Protein AF-X1PE22-F1 (afdb_monomer_lite)

Organism: NCBI:txid412755

Structure (mmCIF, N/CA/C/O backbone):
data_AF-X1PE22-F1
#
_entry.id   AF-X1PE22-F1
#
loop_
_atom_site.group_PDB
_atom_site.id
_atom_site.type_symbol
_atom_site.label_atom_id
_atom_site.label_alt_id
_atom_site.label_comp_id
_atom_site.label_asym_id
_atom_site.label_entity_id
_atom_site.label_seq_id
_atom_site.pdbx_PDB_ins_code
_atom_site.Cartn_x
_atom_site.Cartn_y
_atom_site.Cartn_z
_atom_site.occupancy
_atom_site.B_iso_or_equiv
_atom_site.auth_seq_id
_atom_site.auth_comp_id
_atom_site.auth_asym_id
_atom_site.auth_atom_id
_atom_site.pdbx_PDB_model_num
ATOM 1 N N . MET A 1 1 ? 30.349 13.177 -12.019 1.00 50.56 1 MET A N 1
ATOM 2 C CA . MET A 1 1 ? 28.990 12.703 -11.683 1.00 50.56 1 MET A CA 1
ATOM 3 C C . MET A 1 1 ? 29.128 11.716 -10.545 1.00 50.56 1 MET A C 1
ATOM 5 O O . MET A 1 1 ? 29.929 10.798 -10.673 1.00 50.56 1 MET A O 1
ATOM 9 N N . ASN A 1 2 ? 28.469 11.968 -9.414 1.00 60.25 2 ASN A N 1
ATOM 10 C CA . ASN A 1 2 ? 28.529 11.083 -8.255 1.00 60.25 2 ASN A CA 1
ATOM 11 C C . ASN A 1 2 ? 27.647 9.865 -8.545 1.00 60.25 2 ASN A C 1
ATOM 13 O O . ASN A 1 2 ? 26.452 10.018 -8.782 1.00 60.25 2 ASN A O 1
ATOM 17 N N . SER A 1 3 ? 28.219 8.661 -8.510 1.00 69.38 3 SER A N 1
ATOM 18 C CA . SER A 1 3 ? 27.503 7.403 -8.782 1.00 69.38 3 SER A CA 1
ATOM 19 C C . SER A 1 3 ? 26.269 7.197 -7.895 1.00 69.38 3 SER A C 1
ATOM 21 O O . SER A 1 3 ? 25.375 6.428 -8.243 1.00 69.38 3 SER A O 1
ATOM 23 N N . GLN A 1 4 ? 26.209 7.895 -6.756 1.00 64.31 4 GLN A N 1
ATOM 24 C CA . GLN A 1 4 ? 25.106 7.856 -5.808 1.00 64.31 4 GLN A CA 1
ATO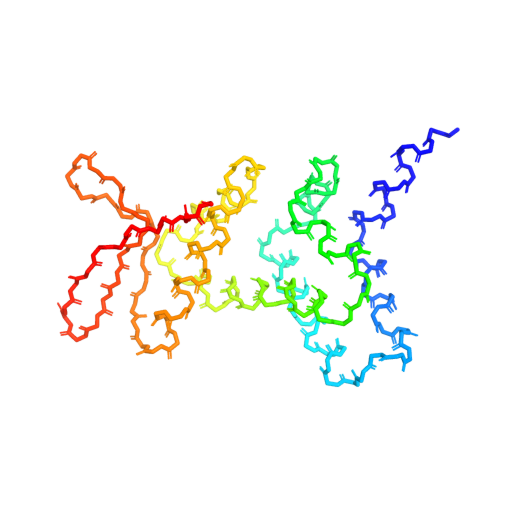M 25 C C . GLN A 1 4 ? 23.836 8.580 -6.299 1.00 64.31 4 GLN A C 1
ATOM 27 O O . GLN A 1 4 ? 22.733 8.158 -5.965 1.00 64.31 4 GLN A O 1
ATOM 32 N N . ASP A 1 5 ? 23.959 9.621 -7.118 1.00 74.00 5 ASP A N 1
ATOM 33 C CA . ASP A 1 5 ? 22.788 10.366 -7.604 1.00 74.00 5 ASP A CA 1
ATOM 34 C C . ASP A 1 5 ? 22.141 9.660 -8.805 1.00 74.00 5 ASP A C 1
ATOM 36 O O . ASP A 1 5 ? 20.918 9.664 -8.970 1.00 74.00 5 ASP A O 1
ATOM 40 N N . ASP A 1 6 ? 22.956 8.960 -9.598 1.00 81.19 6 ASP A N 1
ATOM 41 C CA . ASP A 1 6 ? 22.509 8.255 -10.799 1.00 81.19 6 ASP A CA 1
ATOM 42 C C . ASP A 1 6 ? 21.615 7.049 -10.474 1.00 81.19 6 ASP A C 1
ATOM 44 O O . ASP A 1 6 ? 20.633 6.799 -11.180 1.00 81.19 6 ASP A O 1
ATOM 48 N N . TRP A 1 7 ? 21.887 6.313 -9.384 1.00 82.56 7 TRP A N 1
ATOM 49 C CA . TRP A 1 7 ? 21.026 5.185 -9.007 1.00 82.56 7 TRP A CA 1
ATOM 50 C C . TRP A 1 7 ? 19.695 5.649 -8.415 1.00 82.56 7 TRP A C 1
ATOM 52 O O . TRP A 1 7 ? 18.674 5.059 -8.752 1.00 82.56 7 TRP A O 1
ATOM 62 N N . ILE A 1 8 ? 19.662 6.708 -7.596 1.00 84.88 8 ILE A N 1
ATOM 63 C CA . ILE A 1 8 ? 18.396 7.245 -7.066 1.00 84.88 8 ILE A CA 1
ATOM 64 C C . ILE A 1 8 ? 17.531 7.738 -8.218 1.00 84.88 8 ILE A C 1
ATOM 66 O O . ILE A 1 8 ? 16.338 7.455 -8.251 1.00 84.88 8 ILE A O 1
ATOM 70 N N . LYS A 1 9 ? 18.136 8.425 -9.191 1.00 88.75 9 LYS A N 1
ATOM 71 C CA . LYS A 1 9 ? 17.426 8.902 -10.376 1.00 88.75 9 LYS A CA 1
ATOM 72 C C . LYS A 1 9 ? 16.825 7.751 -11.180 1.00 88.75 9 LYS A C 1
ATOM 74 O O . L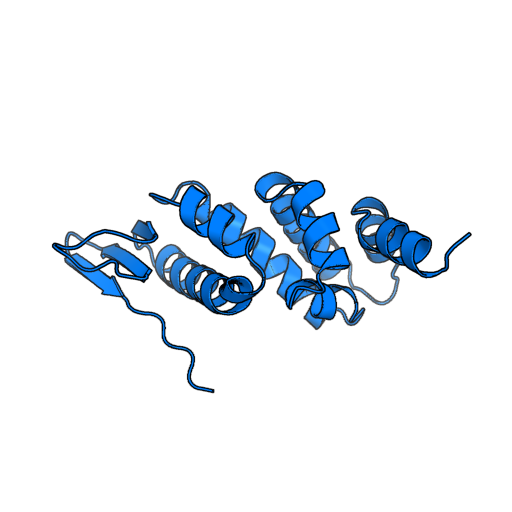YS A 1 9 ? 15.660 7.821 -11.542 1.00 88.75 9 LYS A O 1
ATOM 79 N N . LYS A 1 10 ? 17.597 6.687 -11.423 1.00 92.00 10 LYS A N 1
ATOM 80 C CA . LYS A 1 10 ? 17.130 5.510 -12.167 1.00 92.00 10 LYS A CA 1
ATOM 81 C C . LYS A 1 10 ? 16.051 4.730 -11.409 1.00 92.00 10 LYS A C 1
ATOM 83 O O . LYS A 1 10 ? 15.011 4.411 -11.966 1.00 92.00 10 LYS A O 1
ATOM 88 N N . TRP A 1 11 ? 16.300 4.397 -10.145 1.00 93.25 11 TRP A N 1
ATOM 89 C CA . TRP A 1 11 ? 15.402 3.553 -9.352 1.00 93.25 11 TRP A CA 1
ATOM 90 C C . TRP A 1 11 ? 14.184 4.307 -8.816 1.00 93.25 11 TRP A C 1
ATOM 92 O O . TRP A 1 11 ? 13.153 3.683 -8.586 1.00 93.25 11 TRP A O 1
ATOM 102 N N . GLY A 1 12 ? 14.288 5.623 -8.632 1.00 94.62 12 GLY A N 1
ATOM 103 C CA . GLY A 1 12 ? 13.203 6.520 -8.232 1.00 94.62 12 GLY A CA 1
ATOM 104 C C . GLY A 1 12 ? 12.286 6.947 -9.377 1.00 94.62 12 GLY A C 1
ATOM 105 O O . GLY A 1 12 ? 11.356 7.716 -9.139 1.00 94.62 12 GLY A O 1
ATOM 106 N N . ASP A 1 13 ? 12.535 6.471 -10.597 1.00 95.50 13 ASP A N 1
ATOM 107 C CA . ASP A 1 13 ? 11.679 6.704 -11.755 1.00 95.50 13 ASP A CA 1
ATOM 108 C C . ASP A 1 13 ? 10.689 5.545 -11.932 1.00 95.50 13 ASP A C 1
ATOM 110 O O . ASP A 1 13 ? 11.081 4.390 -12.104 1.00 95.50 13 ASP A O 1
ATOM 114 N N . TRP A 1 14 ? 9.392 5.849 -11.881 1.00 95.88 14 TRP A N 1
ATOM 115 C CA . TRP A 1 14 ? 8.341 4.863 -12.122 1.00 95.88 14 TRP A CA 1
ATOM 116 C C . TRP A 1 14 ? 8.337 4.354 -13.563 1.00 95.88 14 TRP A C 1
ATOM 118 O O . TRP A 1 14 ? 8.059 3.173 -13.776 1.00 95.88 14 TRP A O 1
ATOM 128 N N . GLU A 1 15 ? 8.678 5.197 -14.542 1.00 96.88 15 GLU A N 1
ATOM 129 C CA . GLU A 1 15 ? 8.669 4.791 -15.951 1.00 96.88 15 GLU A CA 1
ATOM 130 C C . GLU A 1 15 ? 9.721 3.717 -16.221 1.00 96.88 15 GLU A C 1
ATOM 132 O O . GLU A 1 15 ? 9.424 2.730 -16.893 1.00 96.88 15 GLU A O 1
ATOM 137 N N . TYR A 1 16 ? 10.892 3.819 -15.582 1.00 95.56 16 TYR A N 1
ATOM 138 C CA . TYR A 1 16 ? 11.908 2.766 -15.619 1.00 95.56 16 TYR A CA 1
ATOM 139 C C . TYR A 1 16 ? 11.348 1.404 -15.174 1.00 95.56 16 TYR A C 1
ATOM 141 O O . TYR A 1 16 ? 11.605 0.378 -15.809 1.00 95.56 16 TYR A O 1
ATOM 149 N N . HIS A 1 17 ? 10.555 1.373 -14.097 1.00 95.50 17 HIS A N 1
ATOM 150 C CA . HIS A 1 17 ? 9.942 0.131 -13.617 1.00 95.50 17 HIS A CA 1
ATOM 151 C C . HIS A 1 17 ? 8.882 -0.393 -14.575 1.00 95.50 17 HIS A C 1
ATOM 153 O O . HIS A 1 17 ? 8.878 -1.586 -14.876 1.00 95.50 17 HIS A O 1
ATOM 159 N N . PHE A 1 18 ? 8.015 0.484 -15.080 1.00 97.44 18 PHE A N 1
ATOM 160 C CA . PHE A 1 18 ? 6.969 0.100 -16.023 1.00 97.44 18 PHE A CA 1
ATOM 161 C C . PHE A 1 18 ? 7.540 -0.459 -17.327 1.00 97.44 18 PHE A C 1
ATOM 163 O O . PHE A 1 18 ? 7.084 -1.501 -17.795 1.00 97.44 18 PHE A O 1
ATOM 170 N N . GLU A 1 19 ? 8.536 0.203 -17.914 1.00 96.88 19 GLU A N 1
ATOM 171 C CA . GLU A 1 19 ? 9.200 -0.255 -19.136 1.00 96.88 19 GLU A CA 1
ATOM 172 C C . GLU A 1 19 ? 9.899 -1.595 -18.932 1.00 96.88 19 GLU A C 1
ATOM 174 O O . GLU A 1 19 ? 9.757 -2.493 -19.764 1.00 96.88 19 GLU A O 1
ATOM 179 N N . ARG A 1 20 ? 10.587 -1.771 -17.798 1.00 95.69 20 ARG A N 1
ATOM 180 C CA . ARG A 1 20 ? 11.216 -3.048 -17.452 1.00 95.69 20 ARG A CA 1
ATOM 181 C C . ARG A 1 20 ? 10.193 -4.181 -17.391 1.00 95.69 20 ARG A C 1
ATOM 183 O O . ARG A 1 20 ? 10.421 -5.216 -17.994 1.00 95.69 20 ARG A O 1
ATOM 190 N N . ILE A 1 21 ? 9.066 -3.992 -16.701 1.00 96.38 21 ILE A N 1
ATOM 191 C CA . ILE A 1 21 ? 8.026 -5.031 -16.596 1.00 96.38 21 ILE A CA 1
ATOM 192 C C . ILE A 1 21 ? 7.420 -5.347 -17.971 1.00 96.38 21 ILE A C 1
ATOM 194 O O . ILE A 1 21 ? 7.198 -6.509 -18.289 1.00 96.38 21 ILE A O 1
ATOM 198 N N . ARG A 1 22 ? 7.178 -4.330 -18.811 1.00 96.38 22 ARG A N 1
ATOM 199 C CA . ARG A 1 22 ? 6.614 -4.511 -20.163 1.00 96.38 22 ARG A CA 1
ATOM 200 C C . ARG A 1 22 ? 7.551 -5.243 -21.122 1.00 96.38 22 ARG A C 1
ATOM 202 O O . ARG A 1 22 ? 7.069 -5.854 -22.071 1.00 96.38 22 ARG A O 1
ATOM 209 N N . SER A 1 23 ? 8.859 -5.117 -20.916 1.00 95.56 23 SER A N 1
ATOM 210 C CA . SER A 1 23 ? 9.887 -5.699 -21.783 1.00 95.56 23 SER A CA 1
ATOM 211 C C . SER A 1 23 ? 10.430 -7.038 -21.282 1.00 95.56 23 SER A C 1
ATOM 213 O O . SER A 1 23 ? 11.202 -7.672 -21.996 1.00 95.56 23 SER A O 1
ATOM 215 N N . ASP A 1 24 ? 10.038 -7.489 -20.087 1.00 93.94 24 ASP A N 1
ATOM 216 C CA . ASP A 1 24 ? 10.519 -8.749 -19.521 1.00 93.94 24 ASP A CA 1
ATOM 217 C C . ASP A 1 24 ? 9.745 -9.944 -20.090 1.00 93.94 24 ASP A C 1
ATOM 219 O O . ASP A 1 24 ? 8.632 -10.259 -19.669 1.00 93.94 24 ASP A O 1
ATOM 223 N N . GLU A 1 25 ? 10.364 -10.640 -21.042 1.00 92.50 25 GLU A N 1
ATOM 224 C CA . GLU A 1 25 ? 9.803 -11.835 -21.681 1.00 92.50 25 GLU A CA 1
ATOM 225 C C . GLU A 1 25 ? 9.651 -13.028 -20.716 1.00 92.50 25 GLU A C 1
ATOM 227 O O . GLU A 1 25 ? 8.955 -13.992 -21.040 1.00 92.50 25 GLU A O 1
ATOM 232 N N . ASN A 1 26 ? 10.263 -12.976 -19.524 1.00 92.19 26 ASN A N 1
ATOM 233 C CA . ASN A 1 26 ? 10.160 -14.038 -18.518 1.00 92.19 26 ASN A CA 1
ATOM 234 C C . ASN A 1 26 ? 8.913 -13.911 -17.635 1.00 92.19 26 ASN A C 1
ATOM 236 O O . ASN A 1 26 ? 8.594 -14.840 -16.888 1.00 92.19 26 ASN A O 1
ATOM 240 N N . ILE A 1 27 ? 8.212 -12.776 -17.691 1.00 93.56 27 ILE A N 1
ATOM 241 C CA . ILE A 1 27 ? 6.971 -12.559 -16.949 1.00 93.56 27 ILE A CA 1
ATOM 242 C C . ILE A 1 27 ? 5.807 -12.882 -17.881 1.00 93.56 27 ILE A C 1
ATOM 244 O O . ILE A 1 27 ? 5.705 -12.361 -18.993 1.00 93.56 27 ILE A O 1
ATOM 248 N N . ASN A 1 28 ? 4.895 -13.751 -17.441 1.00 95.25 28 ASN A N 1
ATOM 249 C CA . ASN A 1 28 ? 3.698 -14.009 -18.232 1.00 95.25 28 ASN A CA 1
ATOM 250 C C . ASN A 1 28 ? 2.819 -12.744 -18.303 1.00 95.25 28 ASN A C 1
ATOM 252 O O . ASN A 1 28 ? 2.862 -11.874 -17.435 1.00 95.25 28 ASN A O 1
ATOM 256 N N . ARG A 1 29 ? 1.988 -12.641 -19.344 1.00 95.38 29 ARG A N 1
ATOM 257 C CA . ARG A 1 29 ? 1.193 -11.428 -19.599 1.00 95.38 29 ARG A CA 1
ATOM 258 C C . ARG A 1 29 ? 0.239 -11.067 -18.457 1.00 95.38 29 ARG A C 1
ATOM 260 O O . ARG A 1 29 ? 0.018 -9.883 -18.229 1.00 95.38 29 ARG A O 1
ATOM 267 N N . THR A 1 30 ? -0.319 -12.063 -17.771 1.00 96.44 30 THR A N 1
ATOM 268 C CA . THR A 1 30 ? -1.246 -11.849 -16.653 1.00 96.44 30 THR A CA 1
ATOM 269 C C . THR A 1 30 ? -0.521 -11.224 -15.469 1.00 96.44 30 THR A C 1
ATOM 271 O O . THR A 1 30 ? -0.941 -10.176 -14.991 1.00 96.44 30 THR A O 1
ATOM 274 N N . ASP A 1 31 ? 0.610 -11.801 -15.061 1.00 96.88 31 ASP A N 1
ATOM 275 C CA . ASP A 1 31 ? 1.426 -11.275 -13.966 1.00 96.88 31 ASP A CA 1
ATOM 276 C C . ASP A 1 31 ? 1.988 -9.896 -14.314 1.00 96.88 31 ASP A C 1
ATOM 278 O O . ASP A 1 31 ? 1.976 -8.997 -13.481 1.00 96.88 31 ASP A O 1
ATOM 282 N N . ALA A 1 32 ? 2.438 -9.685 -15.555 1.00 97.69 32 ALA A N 1
ATOM 283 C CA . ALA A 1 32 ? 2.928 -8.380 -15.993 1.00 97.69 32 ALA A CA 1
ATOM 284 C C . ALA A 1 32 ? 1.838 -7.303 -15.870 1.00 97.69 32 ALA A C 1
ATOM 286 O O . ALA A 1 32 ? 2.107 -6.209 -15.374 1.00 97.69 32 ALA A O 1
ATOM 287 N N . GLN A 1 33 ? 0.606 -7.615 -16.281 1.00 98.19 33 GLN A N 1
ATOM 288 C CA . GLN A 1 33 ? -0.528 -6.705 -16.147 1.00 98.19 33 GLN A CA 1
ATOM 289 C C . GLN A 1 33 ? -0.858 -6.429 -14.673 1.00 98.19 33 GLN A C 1
ATOM 291 O O . GLN A 1 33 ? -1.003 -5.268 -14.293 1.00 98.19 33 GLN A O 1
ATOM 296 N N . GLU A 1 34 ? -0.895 -7.473 -13.845 1.00 98.25 34 GLU A N 1
ATOM 297 C CA . GLU A 1 34 ? -1.159 -7.379 -12.407 1.00 98.25 34 GLU A CA 1
ATOM 298 C C . GLU A 1 34 ? -0.128 -6.491 -11.697 1.00 98.25 34 GLU A C 1
ATOM 300 O O . GLU A 1 34 ? -0.484 -5.591 -10.930 1.00 98.25 34 GLU A O 1
ATOM 305 N N . ILE A 1 35 ? 1.158 -6.686 -12.010 1.00 98.31 35 ILE A N 1
ATOM 306 C CA . ILE A 1 35 ? 2.246 -5.876 -11.460 1.00 98.31 35 ILE A CA 1
ATOM 307 C C . ILE A 1 35 ? 2.092 -4.414 -11.884 1.00 98.31 35 ILE A C 1
ATOM 309 O O . ILE A 1 35 ? 2.184 -3.511 -11.050 1.00 98.31 35 ILE A O 1
ATOM 313 N N . LEU A 1 36 ? 1.851 -4.167 -13.175 1.00 98.50 36 LEU A N 1
ATOM 314 C CA . LEU A 1 36 ? 1.697 -2.812 -13.702 1.00 98.50 36 LEU A CA 1
ATOM 315 C C . LEU A 1 36 ? 0.523 -2.079 -13.053 1.00 98.50 36 LEU A C 1
ATOM 317 O O . LEU A 1 36 ? 0.656 -0.897 -12.738 1.00 98.50 36 LEU A O 1
ATOM 321 N N . ASP A 1 37 ? -0.610 -2.744 -12.856 1.00 98.62 37 ASP A N 1
ATOM 322 C CA . ASP A 1 37 ? -1.790 -2.113 -12.268 1.00 98.62 37 ASP A CA 1
ATOM 323 C C . ASP A 1 37 ? -1.595 -1.821 -10.779 1.00 98.62 37 ASP A C 1
ATOM 325 O O . ASP A 1 37 ? -1.882 -0.702 -10.343 1.00 98.62 37 ASP A O 1
ATOM 329 N N . GLY A 1 38 ? -0.986 -2.744 -10.030 1.00 98.56 38 GLY A N 1
ATOM 330 C CA . GLY A 1 38 ? -0.605 -2.491 -8.641 1.00 98.56 38 GLY A CA 1
ATOM 331 C C . GLY A 1 38 ? 0.397 -1.337 -8.513 1.00 98.56 38 GLY A C 1
ATOM 332 O O . GLY A 1 38 ? 0.225 -0.445 -7.683 1.00 98.56 38 GLY A O 1
ATOM 333 N N . PHE A 1 39 ? 1.412 -1.269 -9.380 1.00 98.31 39 PHE A N 1
ATOM 334 C CA . PHE A 1 39 ? 2.392 -0.175 -9.344 1.00 98.31 39 PHE A CA 1
ATOM 335 C C . PHE A 1 39 ? 1.761 1.174 -9.718 1.00 98.31 39 PHE A C 1
ATOM 337 O O . PHE A 1 39 ? 2.072 2.189 -9.094 1.00 98.31 39 PHE A O 1
ATOM 344 N N . LYS A 1 40 ? 0.852 1.211 -10.703 1.00 98.69 40 LYS A N 1
ATOM 345 C CA . LYS A 1 40 ? 0.098 2.431 -11.038 1.00 98.69 40 LYS A CA 1
ATOM 346 C C . LYS A 1 40 ? -0.748 2.901 -9.861 1.00 98.69 40 LYS A C 1
ATOM 348 O O . LYS A 1 40 ? -0.728 4.090 -9.563 1.00 98.69 40 LYS A O 1
ATOM 353 N N . ALA A 1 41 ? -1.449 1.990 -9.184 1.00 98.62 41 ALA A N 1
ATOM 354 C CA . ALA A 1 41 ? -2.245 2.322 -8.007 1.00 98.62 41 ALA A CA 1
ATOM 355 C C . ALA A 1 41 ? -1.372 2.880 -6.874 1.00 98.62 41 ALA A C 1
ATOM 357 O O . ALA A 1 41 ? -1.687 3.920 -6.295 1.00 98.62 41 ALA A O 1
ATOM 358 N N . LEU A 1 42 ? -0.229 2.240 -6.612 1.00 98.38 42 LEU A N 1
ATOM 359 C CA . LEU A 1 42 ? 0.743 2.710 -5.629 1.00 98.38 42 LEU A CA 1
ATOM 360 C C . LEU A 1 42 ? 1.248 4.124 -5.965 1.00 98.38 42 LEU A C 1
ATOM 362 O O . LEU A 1 42 ? 1.260 4.991 -5.090 1.00 98.38 42 LEU A O 1
ATOM 366 N N . ARG A 1 43 ? 1.601 4.384 -7.232 1.00 98.25 43 ARG A N 1
ATOM 367 C CA . ARG A 1 43 ? 2.012 5.712 -7.717 1.00 98.25 43 ARG A CA 1
ATOM 368 C C . ARG A 1 43 ? 0.902 6.752 -7.575 1.00 98.25 43 ARG A C 1
ATOM 370 O O . ARG A 1 43 ? 1.170 7.841 -7.080 1.00 98.25 43 ARG A O 1
ATOM 377 N N . GLU A 1 44 ? -0.317 6.436 -8.004 1.00 98.50 44 GLU A N 1
ATOM 378 C CA . GLU A 1 44 ? -1.476 7.338 -7.941 1.00 98.50 44 GLU A CA 1
ATOM 379 C C . GLU A 1 44 ? -1.759 7.779 -6.500 1.00 98.50 44 GLU A C 1
ATOM 381 O O . GLU A 1 44 ? -2.042 8.948 -6.243 1.00 98.50 44 GLU A O 1
ATOM 386 N N . ILE A 1 45 ? -1.650 6.845 -5.553 1.00 98.44 45 ILE A N 1
ATOM 387 C CA . ILE A 1 45 ? -1.993 7.082 -4.153 1.00 98.44 45 ILE A CA 1
ATOM 388 C C . ILE A 1 45 ? -0.847 7.763 -3.408 1.00 98.44 45 ILE A C 1
ATOM 390 O O . ILE A 1 45 ? -1.083 8.762 -2.730 1.00 98.44 45 ILE A O 1
ATOM 394 N N . MET A 1 46 ? 0.379 7.241 -3.511 1.00 98.06 46 MET A N 1
ATOM 395 C CA . MET A 1 46 ? 1.526 7.702 -2.716 1.00 98.06 46 MET A CA 1
ATOM 396 C C . MET A 1 46 ? 2.299 8.852 -3.371 1.00 98.06 46 MET A C 1
ATOM 398 O O . MET A 1 46 ? 2.895 9.668 -2.667 1.00 98.06 46 MET A O 1
ATOM 402 N N . GLY A 1 47 ? 2.271 8.942 -4.700 1.00 97.56 47 GLY A N 1
ATOM 403 C CA . GLY A 1 47 ? 2.971 9.954 -5.483 1.00 97.56 47 GLY A CA 1
ATOM 404 C C . GLY A 1 47 ? 4.449 9.648 -5.753 1.00 97.56 47 GLY A C 1
ATOM 405 O O . GLY A 1 47 ? 5.096 8.822 -5.106 1.00 97.56 47 GLY A O 1
ATOM 406 N N . ASP A 1 48 ? 5.006 10.368 -6.728 1.00 97.19 48 ASP A N 1
ATOM 407 C CA . ASP A 1 48 ? 6.389 10.185 -7.188 1.00 97.19 48 ASP A CA 1
ATOM 408 C C . ASP A 1 48 ? 7.425 10.589 -6.126 1.00 97.19 48 ASP A C 1
ATOM 410 O O . ASP A 1 48 ? 8.501 9.999 -6.036 1.00 97.19 48 ASP A O 1
ATOM 414 N N . GLU A 1 49 ? 7.115 11.597 -5.307 1.00 96.31 49 GLU A N 1
ATOM 415 C CA . GLU A 1 49 ? 8.009 12.052 -4.238 1.00 96.31 49 GLU A CA 1
ATOM 416 C C . GLU A 1 49 ? 8.179 10.993 -3.148 1.00 96.31 49 GLU A C 1
ATOM 418 O O . GLU A 1 49 ? 9.303 10.735 -2.716 1.00 96.31 49 GLU A O 1
ATOM 423 N N . TRP A 1 50 ? 7.089 10.323 -2.760 1.00 97.12 50 TRP A N 1
ATOM 424 C CA . TRP A 1 50 ? 7.158 9.219 -1.808 1.00 97.12 50 TRP A CA 1
ATOM 425 C C . TRP A 1 50 ? 8.078 8.108 -2.315 1.00 97.12 50 TRP A C 1
ATOM 427 O O . TRP A 1 50 ? 8.931 7.639 -1.567 1.00 97.12 50 TRP A O 1
ATOM 437 N N . TRP A 1 51 ? 7.972 7.735 -3.595 1.00 96.94 51 TRP A N 1
ATOM 438 C CA . TRP A 1 51 ? 8.817 6.688 -4.169 1.00 96.94 51 TRP A CA 1
ATOM 439 C C . TRP A 1 51 ? 10.295 7.085 -4.203 1.00 96.94 51 TRP A C 1
ATOM 441 O O . TRP A 1 51 ? 11.154 6.319 -3.764 1.00 96.94 51 TRP A O 1
ATOM 451 N N . ARG A 1 52 ? 10.607 8.314 -4.633 1.00 95.50 52 ARG A N 1
ATOM 452 C CA . ARG A 1 52 ? 11.982 8.840 -4.586 1.00 95.50 52 ARG A CA 1
ATOM 453 C C . ARG A 1 52 ? 12.553 8.813 -3.168 1.00 95.50 52 ARG A C 1
ATOM 455 O O . ARG A 1 52 ? 13.700 8.403 -2.983 1.00 95.50 52 ARG A O 1
ATOM 462 N N . ASN A 1 53 ? 11.748 9.174 -2.169 1.00 94.69 53 ASN A N 1
ATOM 463 C CA . ASN A 1 53 ? 12.139 9.105 -0.762 1.00 94.69 53 ASN A CA 1
ATOM 464 C C . ASN A 1 53 ? 12.330 7.656 -0.291 1.00 94.69 53 ASN A C 1
ATOM 466 O O . ASN A 1 53 ? 13.317 7.366 0.382 1.00 94.69 53 ASN A O 1
ATOM 470 N N . ALA A 1 54 ? 11.445 6.736 -0.681 1.00 95.19 54 ALA A N 1
ATOM 471 C CA . ALA A 1 54 ? 11.547 5.314 -0.362 1.00 95.19 54 ALA A CA 1
ATOM 472 C C . ALA A 1 54 ? 12.831 4.687 -0.930 1.00 95.19 54 ALA A C 1
ATOM 474 O O . ALA A 1 54 ? 13.498 3.915 -0.240 1.00 95.19 54 ALA A O 1
ATOM 475 N N . VAL A 1 55 ? 13.220 5.065 -2.150 1.00 94.38 55 VAL A N 1
ATOM 476 C CA . VAL A 1 55 ? 14.485 4.665 -2.785 1.00 94.38 55 VAL A CA 1
ATOM 477 C C . VAL A 1 55 ? 15.678 5.266 -2.041 1.00 94.38 55 VAL A C 1
ATOM 479 O O . VAL A 1 55 ? 16.569 4.530 -1.616 1.00 94.38 55 VAL A O 1
ATOM 482 N N . HIS A 1 56 ? 15.681 6.585 -1.822 1.00 93.62 56 HIS A N 1
ATOM 483 C CA . HIS A 1 56 ? 16.776 7.297 -1.155 1.00 93.62 56 HIS A CA 1
ATOM 484 C C . HIS A 1 56 ? 17.046 6.754 0.255 1.00 93.62 56 HIS A C 1
ATOM 486 O O . HIS A 1 56 ? 18.185 6.457 0.618 1.00 93.62 56 HIS A O 1
ATOM 492 N N . LEU A 1 57 ? 15.980 6.570 1.033 1.00 93.81 57 LEU A N 1
ATOM 493 C CA . LEU A 1 57 ? 16.035 6.113 2.417 1.00 93.81 57 LEU A CA 1
ATOM 494 C C . LEU A 1 57 ? 16.045 4.585 2.547 1.00 93.81 57 LEU A C 1
ATOM 496 O O . LEU A 1 57 ? 16.184 4.086 3.665 1.00 93.81 57 LEU A O 1
ATOM 500 N N . ARG A 1 58 ? 15.930 3.847 1.436 1.00 92.62 58 ARG A N 1
ATOM 501 C CA . ARG A 1 58 ? 15.893 2.377 1.372 1.00 92.62 58 ARG A CA 1
ATOM 502 C C . ARG A 1 58 ? 14.802 1.778 2.259 1.00 92.62 58 ARG A C 1
ATOM 504 O O . ARG A 1 58 ? 15.079 1.099 3.247 1.00 92.62 58 ARG A O 1
ATOM 511 N N . TYR A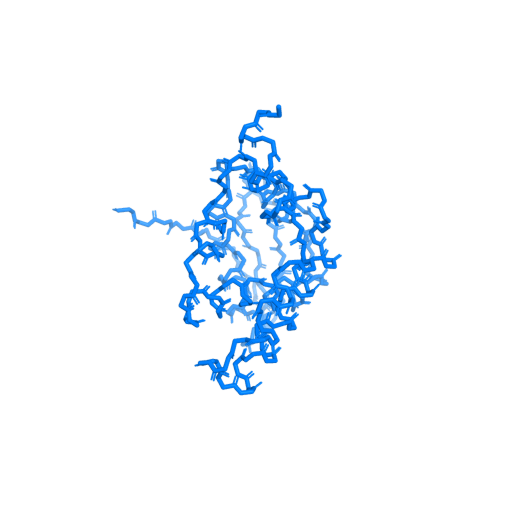 1 59 ? 13.552 2.083 1.936 1.00 94.31 59 TYR A N 1
ATOM 512 C CA . TYR A 1 59 ? 12.398 1.486 2.608 1.00 94.31 59 TYR A CA 1
ATOM 513 C C . TYR A 1 59 ? 12.347 -0.023 2.310 1.00 94.31 59 TYR A C 1
ATOM 515 O O . TYR A 1 59 ? 12.813 -0.445 1.251 1.00 94.31 59 TYR A O 1
ATOM 523 N N . PRO A 1 60 ? 11.739 -0.853 3.174 1.00 92.69 60 PRO A N 1
ATOM 524 C CA . PRO A 1 60 ? 11.589 -2.288 2.914 1.00 92.69 60 PRO A CA 1
ATOM 525 C C . PRO A 1 60 ? 11.002 -2.629 1.530 1.00 92.69 60 PRO A C 1
ATOM 527 O O . PRO A 1 60 ? 11.495 -3.526 0.848 1.00 92.69 60 PRO A O 1
ATOM 530 N N . ILE A 1 61 ? 10.017 -1.861 1.052 1.00 94.56 61 ILE A N 1
ATOM 531 C CA . ILE A 1 61 ? 9.428 -2.029 -0.290 1.00 94.56 61 ILE A CA 1
ATOM 532 C C . ILE A 1 61 ? 10.421 -1.818 -1.437 1.00 94.56 61 ILE A C 1
ATOM 534 O O . ILE A 1 61 ? 10.327 -2.484 -2.467 1.00 94.56 61 ILE A O 1
ATOM 538 N N . PHE A 1 62 ? 11.421 -0.952 -1.252 1.00 93.88 62 PHE A N 1
ATOM 539 C CA . PHE A 1 62 ? 12.454 -0.728 -2.259 1.00 93.88 62 PHE A CA 1
ATOM 540 C C . PHE A 1 62 ? 13.288 -1.993 -2.489 1.00 93.88 62 PHE A C 1
ATOM 542 O O . PHE A 1 62 ? 13.548 -2.357 -3.636 1.00 93.88 62 PHE A O 1
ATOM 549 N N . HIS A 1 63 ? 13.635 -2.717 -1.421 1.00 91.81 63 HIS A N 1
ATOM 550 C CA . HIS A 1 63 ? 14.349 -3.990 -1.537 1.00 91.81 63 HIS A CA 1
ATOM 551 C C . HIS A 1 63 ? 13.541 -5.041 -2.312 1.00 91.81 63 HIS A C 1
ATOM 553 O O . HIS A 1 63 ? 14.119 -5.795 -3.095 1.00 91.81 63 HIS A O 1
ATOM 559 N N . ARG A 1 64 ? 12.209 -5.049 -2.159 1.00 93.00 64 ARG A N 1
ATOM 560 C CA . ARG A 1 64 ? 11.322 -5.933 -2.933 1.00 93.00 64 ARG A CA 1
ATOM 561 C C . ARG A 1 64 ? 11.245 -5.546 -4.409 1.00 93.00 64 ARG A C 1
ATOM 563 O O . ARG A 1 64 ? 11.305 -6.434 -5.252 1.00 93.00 64 ARG A O 1
ATOM 570 N N . ILE A 1 65 ? 11.194 -4.253 -4.741 1.00 91.69 65 ILE A N 1
ATOM 571 C CA . ILE A 1 65 ? 11.247 -3.794 -6.142 1.00 91.69 65 ILE A CA 1
ATOM 572 C C . ILE A 1 65 ? 12.598 -4.112 -6.795 1.00 91.69 65 ILE A C 1
ATOM 574 O O . ILE A 1 65 ? 12.637 -4.497 -7.963 1.00 91.69 65 ILE A O 1
ATOM 578 N N . MET A 1 66 ? 13.706 -3.968 -6.065 1.00 91.69 66 MET A N 1
ATOM 579 C CA . MET A 1 66 ? 15.037 -4.316 -6.573 1.00 91.69 66 MET A CA 1
ATOM 580 C C . MET A 1 66 ? 15.192 -5.807 -6.869 1.00 91.69 66 MET A C 1
ATOM 582 O O . MET A 1 66 ? 15.971 -6.181 -7.746 1.00 91.69 66 MET A O 1
ATOM 586 N N . ASN A 1 67 ? 14.478 -6.656 -6.135 1.00 91.56 67 ASN A N 1
ATOM 587 C CA . ASN A 1 67 ? 14.438 -8.076 -6.415 1.00 91.56 67 ASN A CA 1
ATOM 588 C C . ASN A 1 67 ? 13.529 -8.333 -7.625 1.00 91.56 67 ASN A C 1
ATOM 590 O O . ASN A 1 67 ? 12.305 -8.344 -7.521 1.00 91.56 67 ASN A O 1
ATOM 594 N N . LEU A 1 68 ? 14.145 -8.516 -8.792 1.00 91.19 68 LEU A N 1
ATOM 595 C CA . LEU A 1 68 ? 13.454 -8.539 -10.084 1.00 91.19 68 LEU A CA 1
ATOM 596 C C . LEU A 1 68 ? 12.627 -9.808 -10.332 1.00 91.19 68 LEU A C 1
ATOM 598 O O . LEU A 1 68 ? 11.975 -9.895 -11.367 1.00 91.19 68 LEU A O 1
ATOM 602 N N . ILE A 1 69 ? 12.626 -10.773 -9.408 1.00 92.62 69 ILE A N 1
ATOM 603 C CA . ILE A 1 69 ? 11.821 -11.986 -9.563 1.00 92.62 69 ILE A CA 1
ATOM 604 C C . ILE A 1 69 ? 10.315 -11.656 -9.543 1.00 92.62 69 ILE A C 1
ATOM 606 O O . ILE A 1 69 ? 9.891 -10.813 -8.742 1.00 92.62 69 ILE A O 1
ATOM 610 N N . PRO A 1 70 ? 9.480 -12.347 -10.344 1.00 92.06 70 PRO A N 1
ATOM 611 C CA . PRO A 1 70 ? 8.057 -12.023 -10.477 1.00 92.06 70 PRO A CA 1
ATOM 612 C C . PRO A 1 70 ? 7.291 -11.991 -9.151 1.00 92.06 70 PRO A C 1
ATOM 614 O O . PRO A 1 70 ? 6.525 -11.066 -8.904 1.00 92.06 70 PRO A O 1
ATOM 617 N N . SER A 1 71 ? 7.547 -12.943 -8.248 1.00 94.19 71 SER A N 1
ATOM 618 C CA . SER A 1 71 ? 6.868 -13.018 -6.946 1.00 94.19 71 SER A CA 1
ATOM 619 C C . SER A 1 71 ? 7.126 -11.796 -6.059 1.00 94.19 71 SER A C 1
ATOM 621 O O . SER A 1 71 ? 6.226 -11.332 -5.362 1.00 94.19 71 SER A O 1
ATOM 623 N N . SER A 1 72 ? 8.333 -11.230 -6.113 1.00 95.56 72 SER A N 1
ATOM 624 C CA . SER A 1 72 ? 8.680 -10.028 -5.354 1.00 95.56 72 SER A CA 1
ATOM 625 C C . SER A 1 72 ? 7.988 -8.789 -5.924 1.00 95.56 72 SER A C 1
ATOM 627 O O . SER A 1 72 ? 7.502 -7.942 -5.177 1.00 95.56 72 SER A O 1
ATOM 629 N N . GLN A 1 73 ? 7.876 -8.710 -7.251 1.00 95.88 73 GLN A N 1
ATOM 630 C CA . GLN A 1 73 ? 7.144 -7.639 -7.927 1.00 95.88 73 GLN A CA 1
ATOM 631 C C . GLN A 1 73 ? 5.638 -7.730 -7.648 1.00 95.88 73 GLN A C 1
ATOM 633 O O . GLN A 1 73 ? 5.017 -6.719 -7.330 1.00 95.88 73 GLN A O 1
ATOM 638 N N . LEU A 1 74 ? 5.068 -8.938 -7.676 1.00 96.94 74 LEU A N 1
ATOM 639 C CA . LEU A 1 74 ? 3.673 -9.189 -7.305 1.00 96.94 74 LEU A CA 1
ATOM 640 C C . LEU A 1 74 ? 3.394 -8.809 -5.845 1.00 96.94 74 LEU A C 1
ATOM 642 O O . LEU A 1 74 ? 2.358 -8.218 -5.559 1.00 96.94 74 LEU A O 1
ATOM 646 N N . SER A 1 75 ? 4.330 -9.068 -4.924 1.00 96.81 75 SER A N 1
ATOM 647 C CA . SER A 1 75 ? 4.200 -8.623 -3.529 1.00 96.81 75 SER A CA 1
ATOM 648 C C . SER A 1 75 ? 4.094 -7.100 -3.415 1.00 96.81 75 SER A C 1
ATOM 650 O O . SER A 1 75 ? 3.305 -6.602 -2.621 1.00 96.81 75 SER A O 1
ATOM 652 N N . VAL A 1 76 ? 4.845 -6.348 -4.220 1.00 97.44 76 VAL A N 1
ATOM 653 C CA . VAL A 1 76 ? 4.756 -4.881 -4.240 1.00 97.44 76 VAL A CA 1
ATOM 654 C C . VAL A 1 76 ? 3.459 -4.412 -4.898 1.00 97.44 76 VAL A C 1
ATOM 656 O O . VAL A 1 76 ? 2.823 -3.477 -4.417 1.00 97.44 76 VAL A O 1
ATOM 659 N N . ALA A 1 77 ? 3.041 -5.072 -5.978 1.00 98.12 77 ALA A N 1
ATOM 660 C CA . ALA A 1 77 ? 1.778 -4.787 -6.646 1.00 98.12 77 ALA A CA 1
ATOM 661 C C . ALA A 1 77 ? 0.582 -4.977 -5.703 1.00 98.12 77 ALA A C 1
ATOM 663 O O . ALA A 1 77 ? -0.307 -4.125 -5.667 1.00 98.12 77 ALA A O 1
ATOM 664 N N . LYS A 1 78 ? 0.622 -6.024 -4.867 1.00 98.38 78 LYS A N 1
ATOM 665 C CA . LYS A 1 78 ? -0.360 -6.284 -3.809 1.00 98.38 78 LYS A CA 1
ATOM 666 C C . LYS A 1 78 ? -0.546 -5.067 -2.898 1.00 98.38 78 LYS A C 1
ATOM 668 O O . LYS A 1 78 ? -1.683 -4.664 -2.695 1.00 98.38 78 LYS A O 1
ATOM 673 N N . VAL A 1 79 ? 0.535 -4.416 -2.454 1.00 98.44 79 VAL A N 1
ATOM 674 C CA . VAL A 1 79 ? 0.455 -3.184 -1.638 1.00 98.44 79 VAL A CA 1
ATOM 675 C C . VAL A 1 79 ? -0.334 -2.089 -2.361 1.00 98.44 79 VAL A C 1
ATOM 677 O O . VAL A 1 79 ? -1.179 -1.422 -1.768 1.00 98.44 79 VAL A O 1
ATOM 680 N N . GLY A 1 80 ? -0.088 -1.903 -3.660 1.00 98.56 80 GLY A N 1
ATOM 681 C CA . GLY A 1 80 ? -0.830 -0.940 -4.474 1.00 98.56 80 GLY A CA 1
ATOM 682 C C . GLY A 1 80 ? -2.325 -1.256 -4.568 1.00 98.56 80 GLY A C 1
ATOM 683 O O . GLY A 1 80 ? -3.157 -0.358 -4.420 1.00 98.56 80 GLY A O 1
ATOM 684 N N . HIS A 1 81 ? -2.674 -2.530 -4.749 1.00 98.69 81 HIS A N 1
ATOM 685 C CA . HIS A 1 81 ? -4.066 -2.989 -4.791 1.00 98.69 81 HIS A CA 1
ATOM 686 C C . HIS A 1 81 ? -4.774 -2.858 -3.446 1.00 98.69 81 HIS A C 1
ATOM 688 O O . HIS A 1 81 ? -5.909 -2.384 -3.392 1.00 98.69 81 HIS A O 1
ATOM 694 N N . GLU A 1 82 ? -4.098 -3.211 -2.354 1.00 98.75 82 GLU A N 1
ATOM 695 C CA . GLU A 1 82 ? -4.597 -3.042 -0.989 1.00 98.75 82 GLU A CA 1
ATOM 696 C C . GLU A 1 82 ? -4.889 -1.563 -0.703 1.00 98.75 82 GLU A C 1
ATOM 698 O O . GLU A 1 82 ? -5.990 -1.217 -0.262 1.00 98.75 82 GLU A O 1
ATOM 703 N N . LEU A 1 83 ? -3.953 -0.666 -1.042 1.00 98.69 83 LEU A N 1
ATOM 704 C CA . LEU A 1 83 ? -4.151 0.780 -0.924 1.00 98.69 83 LEU A CA 1
ATOM 705 C C . LEU A 1 83 ? -5.356 1.253 -1.741 1.00 98.69 83 LEU A C 1
ATOM 707 O O . LEU A 1 83 ? -6.177 2.021 -1.236 1.00 98.69 83 LEU A O 1
ATOM 711 N N . LYS A 1 84 ? -5.496 0.789 -2.989 1.00 98.62 84 LYS A N 1
ATOM 712 C CA . LYS A 1 84 ? -6.618 1.175 -3.855 1.00 98.62 84 LYS A CA 1
ATOM 713 C C . LYS A 1 84 ? -7.958 0.704 -3.303 1.00 98.62 84 LYS A C 1
ATOM 715 O O . LYS A 1 84 ? -8.925 1.464 -3.338 1.00 98.62 84 LYS A O 1
ATOM 720 N N . ALA A 1 85 ? -8.018 -0.511 -2.765 1.00 98.31 85 ALA A N 1
ATOM 721 C CA . ALA A 1 85 ? -9.224 -1.073 -2.165 1.00 98.31 85 ALA A CA 1
ATOM 722 C C . ALA A 1 85 ? -9.648 -0.326 -0.886 1.00 98.31 85 ALA A C 1
ATOM 724 O O . ALA A 1 85 ? -10.841 -0.213 -0.596 1.00 98.31 85 ALA A O 1
ATOM 725 N N . LEU A 1 86 ? -8.681 0.208 -0.134 1.00 98.62 86 LEU A N 1
ATOM 726 C CA . LEU A 1 86 ? -8.898 0.850 1.165 1.00 98.62 86 LEU A CA 1
ATOM 727 C C . LEU A 1 86 ? -8.898 2.384 1.123 1.00 98.62 86 LEU A C 1
ATOM 729 O O . LEU A 1 86 ? -9.154 3.008 2.149 1.00 98.62 86 LEU A O 1
ATOM 733 N N . GLN A 1 87 ? -8.685 3.009 -0.039 1.00 97.81 87 GLN A N 1
ATOM 734 C CA . GLN A 1 87 ? -8.598 4.473 -0.176 1.00 97.81 87 GLN A CA 1
ATOM 735 C C . GLN A 1 87 ? -9.835 5.237 0.343 1.00 97.81 87 GLN A C 1
ATOM 737 O O . GLN A 1 87 ? -9.735 6.410 0.697 1.00 97.81 87 GLN A O 1
ATOM 742 N N . GLY A 1 88 ? -11.002 4.581 0.374 1.00 97.69 88 GLY A N 1
ATOM 743 C CA . GLY A 1 88 ? -12.260 5.135 0.887 1.00 97.69 88 GLY A CA 1
ATOM 744 C C . GLY A 1 88 ? -12.520 4.870 2.374 1.00 97.69 88 GLY A C 1
ATOM 745 O O . GLY A 1 88 ? -13.524 5.341 2.904 1.00 97.69 88 GLY A O 1
ATOM 746 N N . SER A 1 89 ? -11.655 4.111 3.049 1.00 98.31 89 SER A N 1
ATOM 747 C CA . SER A 1 89 ? -11.788 3.799 4.472 1.00 98.31 89 SER A CA 1
ATOM 748 C C . SER A 1 89 ? -11.541 5.035 5.337 1.00 98.31 89 SER A C 1
ATOM 750 O O . SER A 1 89 ? -10.756 5.930 5.001 1.00 98.31 89 SER A O 1
ATOM 752 N N . LYS A 1 90 ? -12.203 5.093 6.494 1.00 98.19 90 LYS A N 1
ATOM 753 C CA . LYS A 1 90 ? -12.064 6.231 7.405 1.00 98.19 90 LYS A CA 1
ATOM 754 C C . LYS A 1 90 ? -10.623 6.320 7.914 1.00 98.19 90 LYS A C 1
ATOM 756 O O . LYS A 1 90 ? -9.994 5.307 8.209 1.00 98.19 90 LYS A O 1
ATOM 761 N N . ASN A 1 91 ? -10.104 7.547 7.986 1.00 98.38 91 ASN A N 1
ATOM 762 C CA . ASN A 1 91 ? -8.727 7.871 8.377 1.00 98.38 91 ASN A CA 1
ATOM 763 C C . ASN A 1 91 ? -7.620 7.272 7.483 1.00 98.38 91 ASN A C 1
ATOM 765 O O . ASN A 1 91 ? -6.455 7.288 7.873 1.00 98.38 91 ASN A O 1
ATOM 769 N N . PHE A 1 92 ? -7.926 6.838 6.253 1.00 98.56 92 PHE A N 1
ATOM 770 C CA . PHE A 1 92 ? -6.924 6.328 5.301 1.00 98.56 92 PHE A CA 1
ATOM 771 C C . PHE A 1 92 ? -5.714 7.265 5.105 1.00 98.56 92 PHE A C 1
ATOM 773 O O . PHE A 1 92 ? -4.581 6.820 4.948 1.00 98.56 92 PHE A O 1
ATOM 780 N N . LYS A 1 93 ? -5.912 8.588 5.180 1.00 98.31 93 LYS A N 1
ATOM 781 C CA . LYS A 1 93 ? -4.811 9.563 5.080 1.00 98.31 93 LYS A CA 1
ATOM 782 C C . LYS A 1 93 ? -3.768 9.442 6.195 1.00 98.31 93 LYS A C 1
ATOM 784 O O . LYS A 1 93 ? -2.610 9.786 5.965 1.00 98.31 93 LYS A O 1
ATOM 789 N N . LEU A 1 94 ? -4.143 8.949 7.375 1.00 98.06 94 LEU A N 1
ATOM 790 C CA . LEU A 1 94 ? -3.187 8.664 8.444 1.00 98.06 94 LEU A CA 1
ATOM 791 C C . LEU A 1 94 ? -2.326 7.443 8.100 1.00 98.06 94 LEU A C 1
ATOM 793 O O . LEU A 1 94 ? -1.111 7.518 8.258 1.00 98.06 94 LEU A O 1
ATOM 797 N N . LEU A 1 95 ? -2.922 6.382 7.541 1.00 98.44 95 LEU A N 1
ATOM 798 C CA . LEU A 1 95 ? -2.198 5.195 7.056 1.00 98.44 95 LEU A CA 1
ATOM 799 C C . LEU A 1 95 ? -1.196 5.600 5.977 1.00 98.44 95 LEU A C 1
ATOM 801 O O . LEU A 1 95 ? -0.005 5.317 6.083 1.00 98.44 95 LEU A O 1
ATOM 805 N N . GLN A 1 96 ? -1.667 6.368 4.991 1.00 98.19 96 GLN A N 1
ATOM 806 C CA . GLN A 1 96 ? -0.828 6.920 3.932 1.00 98.19 96 GLN A CA 1
ATOM 807 C C . GLN A 1 96 ? 0.366 7.707 4.500 1.00 98.19 96 GLN A C 1
ATOM 809 O O . GLN A 1 96 ? 1.496 7.549 4.040 1.00 98.19 96 GLN A O 1
ATOM 814 N N . LYS A 1 97 ? 0.134 8.547 5.518 1.00 98.12 97 LYS A N 1
ATOM 815 C CA . LYS A 1 97 ? 1.199 9.313 6.175 1.00 98.12 97 LYS A CA 1
ATOM 816 C C . LYS A 1 97 ? 2.203 8.401 6.888 1.00 98.12 97 LYS A C 1
ATOM 818 O O . LYS A 1 97 ? 3.401 8.633 6.751 1.00 98.12 97 LYS A O 1
ATOM 823 N N . ARG A 1 98 ? 1.744 7.382 7.624 1.00 97.81 98 ARG A N 1
ATOM 824 C CA . ARG A 1 98 ? 2.611 6.438 8.355 1.00 97.81 98 ARG A CA 1
ATOM 825 C C . ARG A 1 98 ? 3.439 5.560 7.404 1.00 97.81 98 ARG A C 1
ATOM 827 O O . ARG A 1 98 ? 4.628 5.375 7.644 1.00 97.81 98 ARG A O 1
ATOM 834 N N . LEU A 1 99 ? 2.893 5.174 6.244 1.00 97.75 99 LEU A N 1
ATOM 835 C CA . LEU A 1 99 ? 3.649 4.541 5.145 1.00 97.75 99 LEU A CA 1
ATOM 836 C C . LEU A 1 99 ? 4.724 5.464 4.542 1.00 97.75 99 LEU A C 1
ATOM 838 O O . LEU A 1 99 ? 5.639 5.003 3.862 1.00 97.75 99 LEU A O 1
ATOM 842 N N . GLY A 1 100 ? 4.632 6.775 4.765 1.00 96.81 100 GLY A N 1
ATOM 843 C CA . GLY A 1 100 ? 5.656 7.757 4.408 1.00 96.81 100 GLY A CA 1
ATOM 844 C C . GLY A 1 100 ? 6.768 7.922 5.447 1.00 96.81 100 GLY A C 1
ATOM 845 O O . GLY A 1 100 ? 7.618 8.791 5.269 1.00 96.81 100 GLY A O 1
ATOM 846 N N . ILE A 1 101 ? 6.763 7.141 6.532 1.00 96.38 101 ILE A N 1
ATOM 847 C CA . ILE A 1 101 ? 7.756 7.206 7.608 1.00 96.38 101 ILE A CA 1
ATOM 848 C C . ILE A 1 101 ? 8.507 5.876 7.650 1.00 96.38 101 ILE A C 1
ATOM 850 O O . ILE A 1 101 ? 7.936 4.845 7.996 1.00 96.38 101 ILE A O 1
ATOM 854 N N . LYS A 1 102 ? 9.810 5.902 7.340 1.00 94.56 102 LYS A N 1
ATOM 855 C CA . LYS A 1 102 ? 10.651 4.697 7.213 1.00 94.56 102 LYS A CA 1
ATOM 856 C C . LYS A 1 102 ? 10.509 3.735 8.394 1.00 94.56 102 LYS A C 1
ATOM 858 O O . LYS A 1 102 ? 10.268 2.551 8.185 1.00 94.56 102 LYS A O 1
ATOM 863 N N . ASP A 1 103 ? 10.637 4.256 9.611 1.00 95.06 103 ASP A N 1
ATOM 864 C CA . ASP A 1 103 ? 10.663 3.445 10.834 1.00 95.06 103 ASP A CA 1
ATOM 865 C C . ASP A 1 103 ? 9.287 2.866 11.193 1.00 95.06 103 ASP A C 1
ATOM 867 O O . ASP A 1 103 ? 9.192 1.942 11.993 1.00 95.06 103 ASP A O 1
ATOM 871 N N . GLN A 1 104 ? 8.216 3.385 10.588 1.00 95.56 104 GLN A N 1
ATOM 872 C CA . GLN A 1 104 ? 6.851 2.888 10.769 1.00 95.56 104 GLN A CA 1
ATOM 873 C C . GLN A 1 104 ? 6.383 2.025 9.597 1.00 95.56 104 GLN A C 1
ATOM 875 O O . GLN A 1 104 ? 5.378 1.329 9.729 1.00 95.56 104 GLN A O 1
ATOM 880 N N . TYR A 1 105 ? 7.097 2.056 8.467 1.00 95.56 105 TYR A N 1
ATOM 881 C CA . TYR A 1 105 ? 6.658 1.476 7.202 1.00 95.56 105 TYR A CA 1
ATOM 882 C C . TYR A 1 105 ? 6.220 0.017 7.343 1.00 95.56 105 TYR A C 1
ATOM 884 O O . TYR A 1 105 ? 5.126 -0.328 6.917 1.00 95.56 105 TYR A O 1
ATOM 892 N N . TYR A 1 106 ? 7.052 -0.819 7.967 1.00 94.06 106 TYR A N 1
ATOM 893 C CA . TYR A 1 106 ? 6.806 -2.259 8.048 1.00 94.06 106 TYR A CA 1
ATOM 894 C C . TYR A 1 106 ? 5.536 -2.597 8.841 1.00 94.06 106 TYR A C 1
ATOM 896 O O . TYR A 1 106 ? 4.676 -3.310 8.337 1.00 94.06 106 TYR A O 1
ATOM 904 N N . ASN A 1 107 ? 5.373 -2.027 10.040 1.00 95.38 107 ASN A N 1
ATOM 905 C CA . ASN A 1 107 ? 4.161 -2.240 10.839 1.00 95.38 107 ASN A CA 1
ATOM 906 C C . ASN A 1 107 ? 2.925 -1.703 10.110 1.00 95.38 107 ASN A C 1
ATOM 908 O O . ASN A 1 107 ? 1.908 -2.381 10.030 1.00 95.38 107 ASN A O 1
ATOM 912 N N . THR A 1 108 ? 3.054 -0.529 9.492 1.00 97.38 108 THR A N 1
ATOM 913 C CA . THR A 1 108 ? 1.959 0.112 8.755 1.00 97.38 108 THR A CA 1
ATOM 914 C C . THR A 1 108 ? 1.539 -0.698 7.520 1.00 97.38 108 THR A C 1
ATOM 916 O O . THR A 1 108 ? 0.363 -0.742 7.168 1.00 97.38 108 THR A O 1
ATOM 919 N N . GLU A 1 109 ? 2.482 -1.359 6.847 1.00 97.38 109 GLU A N 1
ATOM 920 C CA . GLU A 1 109 ? 2.183 -2.271 5.741 1.00 97.38 109 GLU A CA 1
ATOM 921 C C . GLU A 1 109 ? 1.397 -3.503 6.218 1.00 97.38 109 GLU A C 1
ATOM 923 O O . GLU A 1 109 ? 0.457 -3.929 5.553 1.00 97.38 109 GLU A O 1
ATOM 928 N N . ILE A 1 110 ? 1.721 -4.045 7.392 1.00 97.06 110 ILE A N 1
ATOM 929 C CA . ILE A 1 110 ? 0.982 -5.183 7.959 1.00 97.06 110 ILE A CA 1
ATOM 930 C C . ILE A 1 110 ? -0.420 -4.746 8.402 1.00 97.06 110 ILE A C 1
ATOM 932 O O . ILE A 1 110 ? -1.393 -5.455 8.158 1.00 97.06 110 ILE A O 1
ATOM 936 N N . GLU A 1 111 ? -0.555 -3.559 8.996 1.00 98.31 111 GLU A N 1
ATOM 937 C CA . GLU A 1 111 ? -1.857 -2.959 9.312 1.00 98.31 111 GLU A CA 1
ATOM 938 C C . GLU A 1 111 ? -2.727 -2.805 8.045 1.00 98.31 111 GLU A C 1
ATOM 940 O O . GLU A 1 111 ? -3.923 -3.108 8.077 1.00 98.31 111 GLU A O 1
ATOM 945 N N . LEU A 1 112 ? -2.131 -2.396 6.914 1.00 98.56 112 LEU A N 1
ATOM 946 C CA . LEU A 1 112 ? -2.787 -2.341 5.601 1.00 98.56 112 LEU A CA 1
ATOM 947 C C . LEU A 1 112 ? -3.255 -3.733 5.138 1.00 98.56 112 LEU A C 1
ATOM 949 O O . LEU A 1 112 ? -4.413 -3.885 4.742 1.00 98.56 112 LEU A O 1
ATOM 953 N N . GLU A 1 113 ? -2.388 -4.744 5.209 1.00 98.19 113 GLU A N 1
ATOM 954 C CA . GLU A 1 113 ? -2.708 -6.119 4.808 1.00 98.19 113 GLU A CA 1
ATOM 955 C C . GLU A 1 113 ? -3.861 -6.705 5.644 1.00 98.19 113 GLU A C 1
ATOM 957 O O . GLU A 1 113 ? -4.811 -7.280 5.101 1.00 98.19 113 GLU A O 1
ATOM 962 N N . VAL A 1 114 ? -3.822 -6.519 6.967 1.00 98.25 114 VAL A N 1
ATOM 963 C CA . VAL A 1 114 ? -4.877 -6.973 7.887 1.00 98.25 114 VAL A CA 1
ATOM 964 C C . VAL A 1 114 ? -6.196 -6.256 7.595 1.00 98.25 114 VAL A C 1
ATOM 966 O O . VAL A 1 114 ? -7.245 -6.898 7.488 1.00 98.25 114 VAL A O 1
ATOM 969 N N . ALA A 1 115 ? -6.158 -4.935 7.406 1.00 98.56 115 ALA A N 1
ATOM 970 C CA . ALA A 1 115 ? -7.325 -4.151 7.017 1.00 98.56 115 ALA A CA 1
ATOM 971 C C . ALA A 1 115 ? -7.949 -4.651 5.707 1.00 98.56 115 ALA A C 1
ATOM 973 O O . ALA A 1 115 ? -9.174 -4.757 5.599 1.00 98.56 115 ALA A O 1
ATOM 974 N N . TRP A 1 116 ? -7.121 -4.985 4.717 1.00 98.50 116 TRP A N 1
ATOM 975 C CA . TRP A 1 116 ? -7.583 -5.492 3.429 1.00 98.50 116 TRP A CA 1
ATOM 976 C C . TRP A 1 116 ? -8.255 -6.859 3.573 1.00 98.50 116 TRP A C 1
ATOM 978 O O . TRP A 1 116 ? -9.323 -7.083 2.999 1.00 98.50 116 TRP A O 1
ATOM 988 N N . CYS A 1 117 ? -7.706 -7.738 4.417 1.00 98.06 117 CYS A N 1
ATOM 989 C CA . CYS A 1 117 ? -8.321 -9.028 4.727 1.00 98.06 117 CYS A CA 1
ATOM 990 C C . CYS A 1 117 ? -9.728 -8.863 5.325 1.00 98.06 117 CYS A C 1
ATOM 992 O O . CYS A 1 117 ? -10.669 -9.515 4.869 1.00 98.06 117 CYS A O 1
ATOM 994 N N . PHE A 1 118 ? -9.906 -7.949 6.287 1.00 98.25 118 PHE A N 1
ATOM 995 C CA . PHE A 1 118 ? -11.229 -7.646 6.848 1.00 98.25 118 PHE A CA 1
ATOM 996 C C . PHE A 1 118 ? -12.178 -7.038 5.811 1.00 98.25 118 PHE A C 1
ATOM 998 O O . PHE A 1 118 ? -13.343 -7.435 5.720 1.00 98.25 118 PHE A O 1
ATOM 1005 N N . LYS A 1 119 ? -11.683 -6.116 4.980 1.00 97.44 119 LYS A N 1
ATOM 1006 C CA . LYS A 1 119 ? -12.479 -5.488 3.921 1.00 97.44 119 LYS A CA 1
ATOM 1007 C C . LYS A 1 119 ? -13.020 -6.515 2.923 1.00 97.44 119 LYS A C 1
ATOM 1009 O O . LYS A 1 119 ? -14.190 -6.438 2.551 1.00 97.44 119 LYS A O 1
ATOM 1014 N N . ASN A 1 120 ? -12.205 -7.499 2.542 1.00 97.12 120 ASN A N 1
ATOM 1015 C CA . ASN A 1 120 ? -12.583 -8.549 1.592 1.00 97.12 120 ASN A CA 1
ATOM 1016 C C . ASN A 1 120 ? -13.682 -9.486 2.103 1.00 97.12 120 ASN A C 1
ATOM 1018 O O . ASN A 1 120 ? -14.416 -10.051 1.296 1.00 97.12 120 ASN A O 1
ATOM 1022 N N . VAL A 1 121 ? -13.828 -9.640 3.421 1.00 96.38 121 VAL A N 1
ATOM 1023 C CA . VAL A 1 121 ? -14.910 -10.442 4.020 1.00 96.38 121 VAL A CA 1
ATOM 1024 C C . VAL A 1 121 ? -16.114 -9.591 4.446 1.00 96.38 121 VAL A C 1
ATOM 1026 O O . VAL A 1 121 ? -17.021 -10.085 5.112 1.00 96.38 121 VAL A O 1
ATOM 1029 N N . GLY A 1 122 ? -16.152 -8.321 4.027 1.00 97.12 122 GLY A N 1
ATOM 1030 C CA . GLY A 1 122 ? -17.317 -7.445 4.153 1.00 97.12 122 GLY A CA 1
ATOM 1031 C C . GLY A 1 122 ? -17.304 -6.490 5.346 1.00 97.12 122 GLY A C 1
ATOM 1032 O O . GLY A 1 122 ? -18.312 -5.824 5.571 1.00 97.12 122 GLY A O 1
ATOM 1033 N N . PHE A 1 123 ? -16.203 -6.382 6.097 1.00 98.19 123 PHE A N 1
ATOM 1034 C CA . PHE A 1 123 ? -16.117 -5.393 7.174 1.00 98.19 123 PHE A CA 1
ATOM 1035 C C . PHE A 1 123 ? -15.925 -3.976 6.622 1.00 98.19 123 PHE A C 1
ATOM 1037 O O . PHE A 1 123 ? -15.196 -3.734 5.652 1.00 98.19 123 PHE A O 1
ATOM 1044 N N . GLU A 1 124 ? -16.526 -3.006 7.301 1.00 98.12 124 GLU A N 1
ATOM 1045 C CA . GLU A 1 124 ? -16.061 -1.624 7.233 1.00 98.12 124 GLU A CA 1
ATOM 1046 C C . GLU A 1 124 ? -14.778 -1.481 8.052 1.00 98.12 124 GLU A C 1
ATOM 1048 O O . GLU A 1 124 ? -14.622 -2.147 9.074 1.00 98.12 124 GLU A O 1
ATOM 1053 N N . VAL A 1 125 ? -13.868 -0.614 7.606 1.00 98.44 125 VAL A N 1
ATOM 1054 C CA . VAL A 1 125 ? -12.564 -0.406 8.242 1.00 98.44 125 VAL A CA 1
ATOM 1055 C C . VAL A 1 125 ? -12.357 1.081 8.522 1.00 98.44 125 VAL A C 1
ATOM 1057 O O . VAL A 1 125 ? -12.569 1.934 7.656 1.00 98.44 125 VAL A O 1
ATOM 1060 N N . GLU A 1 126 ? -11.902 1.381 9.732 1.00 98.44 126 GLU A N 1
ATOM 1061 C CA . GLU A 1 126 ? -11.391 2.679 10.162 1.00 98.44 126 GLU A CA 1
ATOM 1062 C C . GLU A 1 126 ? -9.965 2.493 10.694 1.00 98.44 126 GLU A C 1
ATOM 1064 O O . GLU A 1 126 ? -9.738 1.666 11.574 1.00 98.44 126 GLU A O 1
ATOM 1069 N N . PHE A 1 127 ? -9.012 3.267 10.172 1.00 98.56 127 PHE A N 1
ATOM 1070 C CA . PHE A 1 127 ? -7.625 3.258 10.646 1.00 98.56 127 PHE A CA 1
ATOM 1071 C C . PHE A 1 127 ? -7.451 4.171 11.859 1.00 98.56 127 PHE A C 1
ATOM 1073 O O . PHE A 1 127 ? -8.015 5.266 11.903 1.00 98.56 127 PHE A O 1
ATOM 1080 N N . TYR A 1 128 ? -6.643 3.755 12.827 1.00 98.00 128 TYR A N 1
ATOM 1081 C CA . TYR A 1 128 ? -6.252 4.5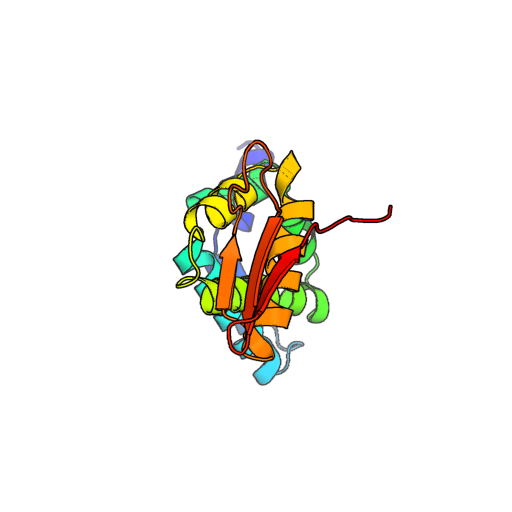60 13.992 1.00 98.00 128 TYR A CA 1
ATOM 1082 C C . TYR A 1 128 ? -7.412 5.246 14.739 1.00 98.00 128 TYR A C 1
ATOM 1084 O O . TYR A 1 128 ? -7.355 6.452 15.011 1.00 98.00 128 TYR A O 1
ATOM 1092 N N . PRO A 1 129 ? -8.520 4.537 15.032 1.00 97.75 129 PRO A N 1
ATOM 1093 C CA . PRO A 1 129 ? -9.597 5.078 15.852 1.00 97.75 129 PRO A CA 1
ATOM 1094 C C . PRO A 1 129 ? -9.087 5.421 17.259 1.00 97.75 129 PRO A C 1
ATOM 1096 O O . PRO A 1 129 ? -8.331 4.670 17.877 1.00 97.75 129 PRO A O 1
ATOM 1099 N N . ARG A 1 130 ? -9.579 6.528 17.821 1.00 95.88 130 ARG A N 1
ATOM 1100 C CA . ARG A 1 130 ? -9.371 6.842 19.240 1.00 95.88 130 ARG A CA 1
ATOM 1101 C C . ARG A 1 130 ? -10.501 6.285 20.094 1.00 95.88 130 ARG A C 1
ATOM 1103 O O . ARG A 1 130 ? -11.658 6.650 19.901 1.00 95.88 130 ARG A O 1
ATOM 1110 N N . VAL A 1 131 ? -10.141 5.475 21.087 1.00 90.38 131 VAL A N 1
ATOM 1111 C CA . VAL A 1 131 ? -11.045 4.895 22.087 1.00 90.38 131 VAL A CA 1
ATOM 1112 C C . VAL A 1 131 ? -10.604 5.368 23.470 1.00 90.38 131 VAL A C 1
ATOM 1114 O O . VAL A 1 131 ? -9.651 4.861 24.067 1.00 90.38 131 VAL A O 1
ATOM 1117 N N . GLY A 1 132 ? -11.273 6.406 23.977 1.00 90.44 132 GLY A N 1
ATOM 1118 C CA . GLY A 1 132 ? -10.865 7.079 25.210 1.00 90.44 132 GLY A CA 1
ATOM 1119 C C . GLY A 1 132 ? -9.475 7.710 25.073 1.00 90.44 132 GLY A C 1
ATOM 1120 O O . GLY A 1 132 ? -9.300 8.664 24.320 1.00 90.44 132 GLY A O 1
ATOM 1121 N N . GLN A 1 133 ? -8.493 7.185 25.814 1.00 92.50 133 GLN A N 1
ATOM 1122 C CA . GLN A 1 133 ? -7.096 7.649 25.789 1.00 92.50 133 GLN A CA 1
ATOM 1123 C C . GLN A 1 133 ? -6.168 6.785 24.919 1.00 92.50 133 GLN A C 1
ATOM 1125 O O . GLN A 1 133 ? -4.980 7.086 24.830 1.00 92.50 133 GLN A O 1
ATOM 1130 N N . LYS A 1 134 ? -6.679 5.711 24.305 1.00 93.44 134 LYS A N 1
ATOM 1131 C CA . LYS A 1 134 ? -5.889 4.803 23.465 1.00 93.44 134 LYS A CA 1
ATOM 1132 C C . LYS A 1 134 ? -6.235 4.982 21.991 1.00 93.44 134 LYS A C 1
ATOM 1134 O O . LYS A 1 134 ? -7.368 5.321 21.651 1.00 93.44 134 LYS A O 1
ATOM 1139 N N . GLU A 1 135 ? -5.249 4.759 21.137 1.00 95.62 135 GLU A N 1
ATOM 1140 C CA . GLU A 1 135 ? -5.409 4.638 19.691 1.00 95.62 135 GLU A CA 1
ATOM 1141 C C . GLU A 1 135 ? -5.196 3.163 19.358 1.00 95.62 135 GLU A C 1
ATOM 1143 O O . GLU A 1 135 ? -4.156 2.627 19.731 1.00 95.62 135 GLU A O 1
ATOM 1148 N N . ALA A 1 136 ? -6.199 2.518 18.764 1.00 96.44 136 ALA A N 1
ATOM 1149 C CA . ALA A 1 136 ? -6.067 1.150 18.256 1.00 96.44 136 ALA A CA 1
ATOM 1150 C C . ALA A 1 136 ? -5.629 1.198 16.792 1.00 96.44 136 ALA A C 1
ATOM 1152 O O . ALA A 1 136 ? -5.904 2.195 16.131 1.00 96.44 136 ALA A O 1
ATOM 1153 N N . ASP A 1 137 ? -5.020 0.147 16.248 1.00 97.69 137 ASP A N 1
ATOM 1154 C CA . ASP A 1 137 ? -4.594 0.161 14.840 1.00 97.69 137 ASP A CA 1
ATOM 1155 C C . ASP A 1 137 ? -5.782 0.201 13.875 1.00 97.69 137 ASP A C 1
ATOM 1157 O O . ASP A 1 137 ? -5.807 0.999 12.932 1.00 97.69 137 ASP A O 1
ATOM 1161 N N . LEU A 1 138 ? -6.803 -0.620 14.140 1.00 98.12 138 LEU A N 1
ATOM 1162 C CA . LEU A 1 138 ? -8.007 -0.705 13.320 1.00 98.12 138 LEU A CA 1
ATOM 1163 C C . LEU A 1 138 ? -9.269 -0.749 14.180 1.00 98.12 138 LEU A C 1
ATOM 1165 O O . LEU A 1 138 ? -9.322 -1.384 15.233 1.00 98.12 138 LEU A O 1
ATOM 1169 N N . ARG A 1 139 ? -10.337 -0.154 13.660 1.00 98.25 139 ARG A N 1
ATOM 1170 C CA . ARG A 1 139 ? -11.716 -0.481 14.023 1.00 98.25 139 ARG A CA 1
ATOM 1171 C C . ARG A 1 139 ? -12.366 -1.158 12.831 1.00 98.25 139 ARG A C 1
ATOM 1173 O O . ARG A 1 139 ? -12.304 -0.636 11.717 1.00 98.25 139 ARG A O 1
ATOM 1180 N N . ILE A 1 140 ? -13.017 -2.285 13.081 1.00 98.25 140 ILE A N 1
ATOM 1181 C CA . ILE A 1 140 ? -13.752 -3.041 12.069 1.00 98.25 140 ILE A CA 1
ATOM 1182 C C . ILE A 1 140 ? -15.215 -3.205 12.480 1.00 98.25 140 ILE A C 1
ATOM 1184 O O . ILE A 1 140 ? -15.514 -3.376 13.664 1.00 98.25 140 ILE A O 1
ATOM 1188 N N . ILE A 1 141 ? -16.128 -3.139 11.510 1.00 97.62 141 ILE A N 1
ATOM 1189 C CA . ILE A 1 141 ? -17.575 -3.228 11.757 1.00 97.62 141 ILE A CA 1
ATOM 1190 C C . ILE A 1 141 ? -18.214 -4.242 10.805 1.00 97.62 141 ILE A C 1
ATOM 1192 O O . ILE A 1 141 ? -18.036 -4.142 9.592 1.00 97.62 141 ILE A O 1
ATOM 1196 N N . LEU A 1 142 ? -18.985 -5.190 11.351 1.00 97.31 142 LEU A N 1
ATOM 1197 C CA . LEU A 1 142 ? -19.812 -6.132 10.586 1.00 97.31 142 LEU A CA 1
ATOM 1198 C C . LEU A 1 142 ? -21.132 -6.394 11.317 1.00 97.31 142 LEU A C 1
ATOM 1200 O O . LEU A 1 142 ? -21.140 -6.787 12.483 1.00 97.31 142 LEU A O 1
ATOM 1204 N N . ASN A 1 143 ? -22.262 -6.219 10.625 1.00 95.00 143 ASN A N 1
ATOM 1205 C CA . ASN A 1 143 ? -23.605 -6.454 11.173 1.00 95.00 143 ASN A CA 1
ATOM 1206 C C . ASN A 1 143 ? -23.835 -5.757 12.529 1.00 95.00 143 ASN A C 1
ATOM 1208 O O . ASN A 1 143 ? -24.313 -6.383 13.470 1.00 95.00 143 ASN A O 1
ATOM 1212 N N . GLN A 1 144 ? -23.457 -4.476 12.632 1.00 93.19 144 GLN A N 1
ATOM 1213 C CA . GLN A 1 144 ? -23.524 -3.648 13.853 1.00 93.19 144 GLN A CA 1
ATOM 1214 C C . GLN A 1 144 ? -22.572 -4.057 14.991 1.00 93.19 144 GLN A C 1
ATOM 1216 O O . GLN A 1 144 ? -22.473 -3.325 15.973 1.00 93.19 144 GLN A O 1
ATOM 1221 N N . ASN A 1 145 ? -21.841 -5.168 14.865 1.00 95.75 145 ASN A N 1
ATOM 1222 C CA . ASN A 1 145 ? -20.793 -5.525 15.813 1.00 95.75 145 ASN A CA 1
ATOM 1223 C C . ASN A 1 145 ? -19.515 -4.766 15.474 1.00 95.75 145 ASN A C 1
ATOM 1225 O O . ASN A 1 145 ? -19.092 -4.730 14.317 1.00 95.75 145 ASN A O 1
ATOM 1229 N N . GLU A 1 146 ? -18.906 -4.186 16.499 1.00 96.94 146 GLU A N 1
ATOM 1230 C CA . GLU A 1 146 ? -17.696 -3.386 16.400 1.00 96.94 146 GLU A CA 1
ATOM 1231 C C . GLU A 1 146 ? -16.557 -4.059 17.162 1.00 96.94 146 GLU A C 1
ATOM 1233 O O . GLU A 1 146 ? -16.730 -4.494 18.302 1.00 96.94 146 GLU A O 1
ATOM 1238 N N . TYR A 1 147 ? -15.385 -4.102 16.533 1.00 97.25 147 TYR A N 1
ATOM 1239 C CA . TYR A 1 147 ? -14.168 -4.641 17.126 1.00 97.25 147 TYR A CA 1
ATOM 1240 C C . TYR A 1 147 ? -13.016 -3.657 16.941 1.00 97.25 147 TYR A C 1
ATOM 1242 O O . TYR A 1 147 ? -12.902 -3.010 15.898 1.00 97.25 147 TYR A O 1
ATOM 1250 N N . TYR A 1 148 ? -12.146 -3.589 17.945 1.00 97.12 148 TYR A N 1
ATOM 1251 C CA . TYR A 1 148 ? -10.878 -2.869 17.882 1.00 97.12 148 TYR A CA 1
ATOM 1252 C C . TYR A 1 148 ? -9.749 -3.888 17.804 1.00 97.12 148 TYR A C 1
ATOM 1254 O O . TYR A 1 148 ? -9.712 -4.830 18.598 1.00 97.12 148 TYR A O 1
ATOM 1262 N N . VAL A 1 149 ? -8.870 -3.719 16.824 1.00 96.44 149 VAL A N 1
ATOM 1263 C CA . VAL A 1 149 ? -7.799 -4.663 16.507 1.00 96.44 149 VAL A CA 1
ATOM 1264 C C . VAL A 1 149 ? -6.461 -3.973 16.719 1.00 96.44 149 VAL A C 1
ATOM 1266 O O . VAL A 1 149 ? -6.247 -2.872 16.216 1.00 96.44 149 VAL A O 1
ATOM 1269 N N . GLU A 1 150 ? -5.578 -4.656 17.442 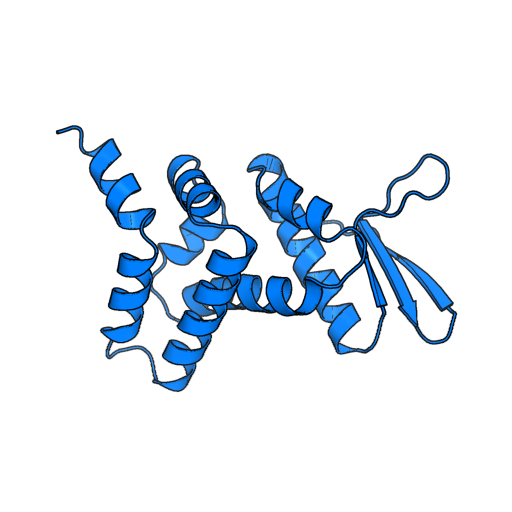1.00 96.62 150 GLU A N 1
ATOM 1270 C CA . GLU A 1 150 ? -4.162 -4.316 17.582 1.00 96.62 150 GLU A CA 1
ATOM 1271 C C . GLU A 1 150 ? -3.357 -5.308 16.742 1.00 96.62 150 GLU A C 1
ATOM 1273 O O . GLU A 1 150 ? -3.535 -6.526 16.860 1.00 96.62 150 GLU A O 1
ATOM 1278 N N . VAL A 1 151 ? -2.478 -4.803 15.886 1.00 94.19 151 VAL A N 1
ATOM 1279 C CA . VAL A 1 151 ? -1.673 -5.601 14.967 1.00 94.19 151 VAL A CA 1
ATOM 1280 C C . VAL A 1 151 ? -0.261 -5.696 15.530 1.00 94.19 151 VAL A C 1
ATOM 1282 O O . VAL A 1 151 ? 0.509 -4.743 15.528 1.00 94.19 151 VAL A O 1
ATOM 1285 N N . THR A 1 152 ? 0.100 -6.875 16.040 1.00 89.38 152 THR A N 1
ATOM 1286 C CA . THR A 1 152 ? 1.442 -7.121 16.585 1.00 89.38 152 THR A CA 1
ATOM 1287 C C . THR A 1 152 ? 2.248 -8.008 15.651 1.00 89.38 152 THR A C 1
ATOM 1289 O O . THR A 1 152 ? 1.825 -9.109 15.303 1.00 89.38 152 THR A O 1
ATOM 1292 N N . VAL A 1 153 ? 3.447 -7.552 15.296 1.00 81.56 153 VAL A N 1
ATOM 1293 C CA . VAL A 1 153 ? 4.447 -8.376 14.616 1.00 81.56 153 VAL A CA 1
ATOM 1294 C C . VAL A 1 153 ? 5.239 -9.139 15.671 1.00 81.56 153 VAL A C 1
ATOM 1296 O O . VAL A 1 153 ? 5.874 -8.527 16.529 1.00 81.56 153 VAL A O 1
ATOM 1299 N N . VAL A 1 154 ? 5.222 -10.469 15.607 1.00 73.69 154 VAL A N 1
ATOM 1300 C CA . VAL A 1 154 ? 6.131 -11.299 16.406 1.00 73.69 154 VAL A CA 1
ATOM 1301 C C . VAL A 1 154 ? 7.401 -11.505 15.584 1.00 73.69 154 VAL A C 1
ATOM 1303 O O . VAL A 1 154 ? 7.346 -12.111 14.515 1.00 73.69 154 VAL A O 1
ATOM 1306 N N . ALA A 1 155 ? 8.503 -10.924 16.057 1.00 57.03 155 ALA A N 1
ATOM 1307 C CA . ALA A 1 155 ? 9.835 -11.069 15.473 1.00 57.03 155 ALA A CA 1
ATOM 1308 C C . ALA A 1 155 ? 10.514 -12.374 15.909 1.00 57.03 155 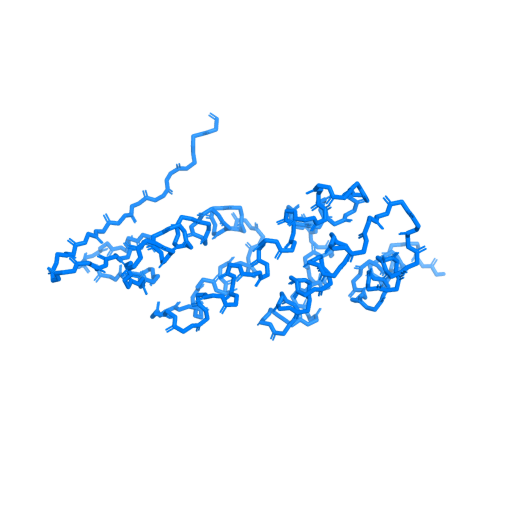ALA A C 1
ATOM 1310 O O . ALA A 1 155 ? 10.261 -12.813 17.056 1.00 57.03 155 ALA A O 1
#

Sequence (155 aa):
MNSQDDWIKKWGDWEYHFERIRSDENINRTDAQEILDGFKALREIMGDEWWRNAVHLRYPIFHRIMNLIPSSQLSVAKVGHELKALQGSKNFKLLQKRLGIKDQYYNTEIELEVAWCFKNVGFEVEFYPRVGQKEADLRIILNQNEYYVEVTVVA

Foldseek 3Di:
DPPLVVVLVQLLDLVNLLVCLVPDPVDDPVLSVLLNQLSVLVCVLQHSVLSSLCSNVVAVLSVLSVPVDSVSSNVSSVLSVLLVLCVPAAPSVVLSVLCSPRVSVVVSSVLSVVQSVLVVVPWGWHAQDDDPPDTAGIWTDDPNDIDGDHRDDDD

Radius of gyration: 16.94 Å; chains: 1; bounding box: 53×27×48 Å

Secondary structure (DSSP, 8-state):
--HHHHHHHHHT-HHHHHHHHHH-TTS-HHHHHHHHHHHHHHHHHHHHHHHHHHHHHT-HHHHHHHS-SHHHHHHHHHHHHHHHHHTTSBTHHHHHHHHTSHHHHHHHHHHHHHHHHHHHTT-EEEES-EETTEE-SEEEEETTEEEEE------

pLDDT: mean 94.46, std 7.5, range [50.56, 98.75]